Protein AF-A0A369HDY5-F1 (afdb_monomer)

Nearest PDB structures (foldseek):
  6w6k-assembly1_F  TM=3.690E-01  e=6.384E-01  Escherichia coli K-12
  8hfq-assembly1_l  TM=4.155E-01  e=5.434E+00  Synechocystis sp. PCC 6803 substr. Kazusa

pLDDT: mean 82.28, std 15.0, range [40.03, 94.88]

Foldseek 3Di:
DDDPPPPPLDKFKKKKFWQFDPPLVVVPPDDDRIDIDIHSDPVRVLVVVCPDPCVVVRTTDSVPMDIGGDDDPDDDD

Sequence (77 aa):
MASSAAAAATTHEFLIIIPDKPGSQAKRKEIRAAIVCRAQSEHHVRTMLAEDIYFSEGVWDLEKAHIYPFKCVFRNP

Mean predicted aligned error: 8.02 Å

Solvent-accessible surface area (backbone atoms only — not comparable to full-atom values): 4907 Å² total; per-residue (Å²): 137,89,76,82,76,75,69,76,78,63,67,43,42,30,41,34,41,48,46,66,33,91,85,31,64,86,79,56,84,80,80,73,53,63,47,81,46,77,29,76,42,75,67,52,46,52,55,58,52,66,71,31,69,50,39,70,73,54,30,46,29,73,90,70,38,46,79,38,88,44,81,83,90,74,86,79,134

Radius of gyration: 15.72 Å; Cα contacts (8 Å, |Δi|>4): 95; chains: 1; bounding box: 41×33×41 Å

Secondary structure (DSSP, 8-state):
----------PEEEEEE-PBPTTGGGG-SS--SEEEEEESSHHHHHHHHHTSHHHHTT-B-GGG-EEEEE--S----

Structure (mmCIF, N/CA/C/O backbone):
data_AF-A0A369HDY5-F1
#
_entry.id   AF-A0A369HDY5-F1
#
loop_
_atom_site.group_PDB
_atom_site.id
_atom_site.type_symbol
_atom_site.label_atom_id
_atom_site.label_alt_id
_atom_site.label_comp_id
_atom_site.label_asym_id
_atom_site.label_entity_id
_atom_site.label_seq_id
_atom_site.pdbx_PDB_ins_code
_atom_site.Cartn_x
_atom_site.Cartn_y
_atom_site.Cartn_z
_atom_site.occupancy
_atom_site.B_iso_or_equiv
_atom_site.auth_seq_id
_atom_site.auth_comp_id
_atom_site.auth_asym_id
_atom_site.auth_atom_id
_atom_site.pdbx_PDB_model_num
ATOM 1 N N . MET A 1 1 ? 25.579 23.458 -23.878 1.00 40.03 1 MET A N 1
ATOM 2 C CA . MET A 1 1 ? 25.048 22.290 -24.611 1.00 40.03 1 MET A CA 1
ATOM 3 C C . MET A 1 1 ? 24.302 21.423 -23.611 1.00 40.03 1 MET A C 1
ATOM 5 O O . MET A 1 1 ? 24.920 20.638 -22.909 1.00 4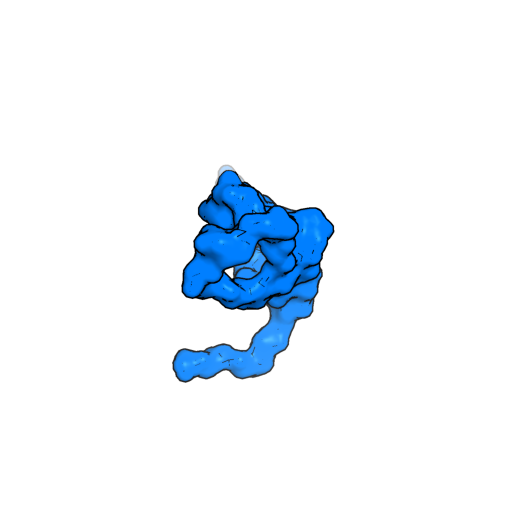0.03 1 MET A O 1
ATOM 9 N N . ALA A 1 2 ? 23.003 21.671 -23.449 1.00 44.19 2 ALA A N 1
ATOM 10 C CA . ALA A 1 2 ? 22.138 20.860 -22.605 1.00 44.19 2 ALA A CA 1
ATOM 11 C C . ALA A 1 2 ? 21.644 19.661 -23.418 1.00 44.19 2 ALA A C 1
ATOM 13 O O . ALA A 1 2 ? 21.075 19.844 -24.489 1.00 44.19 2 ALA A O 1
ATOM 14 N N . SER A 1 3 ? 21.859 18.457 -22.900 1.00 47.19 3 SER A N 1
ATOM 15 C CA . SER A 1 3 ? 20.962 17.323 -23.106 1.00 47.19 3 SER A CA 1
ATOM 16 C C . SER A 1 3 ? 21.271 16.308 -22.012 1.00 47.19 3 SER A C 1
ATOM 18 O O . SER A 1 3 ? 22.082 15.403 -22.184 1.00 47.19 3 SER A O 1
ATOM 20 N N . SER A 1 4 ? 20.700 16.528 -20.825 1.00 56.31 4 SER A N 1
ATOM 21 C CA . SER A 1 4 ? 20.575 15.437 -19.864 1.00 56.31 4 SER A CA 1
ATOM 22 C C . SER A 1 4 ? 19.469 14.552 -20.411 1.00 56.31 4 SER A C 1
ATOM 24 O O . SER A 1 4 ? 18.299 14.937 -20.397 1.00 56.31 4 SER A O 1
ATOM 26 N N . ALA A 1 5 ? 19.854 13.419 -20.991 1.00 47.06 5 ALA A N 1
ATOM 27 C CA . ALA A 1 5 ? 18.911 12.381 -21.346 1.00 47.06 5 ALA A CA 1
ATOM 28 C C . ALA A 1 5 ? 18.164 12.006 -20.064 1.00 47.06 5 ALA A C 1
ATOM 30 O O . ALA A 1 5 ? 18.746 11.431 -19.144 1.00 47.06 5 ALA A O 1
ATOM 31 N N . ALA A 1 6 ? 16.885 12.371 -19.987 1.00 48.25 6 ALA A N 1
ATOM 32 C CA . ALA A 1 6 ? 15.979 11.783 -19.025 1.00 48.25 6 ALA A CA 1
ATOM 33 C C . ALA A 1 6 ? 16.001 10.278 -19.302 1.00 48.25 6 ALA A C 1
ATOM 35 O O . ALA A 1 6 ? 15.400 9.813 -20.271 1.00 48.25 6 ALA A O 1
ATOM 36 N N . ALA A 1 7 ? 16.779 9.534 -18.512 1.00 52.09 7 ALA A N 1
ATOM 37 C CA . ALA A 1 7 ? 16.705 8.088 -18.486 1.00 52.09 7 ALA A CA 1
ATOM 38 C C . ALA A 1 7 ? 15.224 7.769 -18.304 1.00 52.09 7 ALA A C 1
ATOM 40 O O . ALA A 1 7 ? 14.631 8.195 -17.311 1.00 52.09 7 ALA A O 1
ATOM 41 N N . ALA A 1 8 ? 14.612 7.151 -19.317 1.00 56.31 8 ALA A N 1
ATOM 42 C CA . ALA A 1 8 ? 13.206 6.788 -19.285 1.00 56.31 8 ALA A CA 1
ATOM 43 C C . ALA A 1 8 ? 12.963 6.089 -17.948 1.00 56.31 8 ALA A C 1
ATOM 45 O O . ALA A 1 8 ? 13.560 5.046 -17.693 1.00 56.31 8 ALA A O 1
ATOM 46 N N . ALA A 1 9 ? 12.208 6.727 -17.052 1.00 64.06 9 ALA A N 1
ATOM 47 C CA . ALA A 1 9 ? 12.056 6.247 -15.691 1.00 64.06 9 ALA A CA 1
ATOM 48 C C . ALA A 1 9 ? 11.300 4.919 -15.745 1.00 64.06 9 ALA A C 1
ATOM 50 O O . ALA A 1 9 ? 10.070 4.901 -15.836 1.00 64.06 9 ALA A O 1
ATOM 51 N N . THR A 1 10 ? 12.040 3.809 -15.771 1.00 78.06 10 THR A N 1
ATOM 52 C CA . THR A 1 10 ? 11.471 2.472 -15.889 1.00 78.06 10 THR A CA 1
ATOM 53 C C . THR A 1 10 ? 10.511 2.283 -14.731 1.00 78.06 10 THR A C 1
ATOM 55 O O . THR A 1 10 ? 10.901 2.286 -13.565 1.00 78.06 10 THR A O 1
ATOM 58 N N . THR A 1 11 ? 9.224 2.218 -15.051 1.00 85.25 11 THR A N 1
ATOM 59 C CA . THR A 1 11 ? 8.181 2.087 -14.045 1.00 85.25 11 THR A CA 1
ATOM 60 C C . THR A 1 11 ? 7.878 0.608 -13.885 1.00 85.25 11 THR A C 1
ATOM 62 O O . THR A 1 11 ? 7.541 -0.078 -14.850 1.00 85.25 11 THR A O 1
ATOM 65 N N . HIS A 1 12 ? 8.023 0.114 -12.665 1.00 90.81 12 HIS A N 1
ATOM 66 C CA . HIS A 1 12 ? 7.745 -1.261 -12.289 1.00 90.81 12 HIS A CA 1
ATOM 67 C C . HIS A 1 12 ? 6.376 -1.346 -11.621 1.00 90.81 12 HIS A C 1
ATOM 69 O O . HIS A 1 12 ? 5.924 -0.400 -10.975 1.00 90.81 12 HIS A O 1
ATOM 75 N N . GLU A 1 13 ? 5.700 -2.477 -11.797 1.00 93.69 13 GLU A N 1
ATOM 76 C CA . GLU A 1 13 ? 4.449 -2.753 -11.102 1.00 93.69 13 GLU A CA 1
ATOM 77 C C . GLU A 1 13 ? 4.723 -3.494 -9.799 1.00 93.69 13 GLU A C 1
ATOM 79 O O . GLU A 1 13 ? 5.567 -4.389 -9.737 1.00 93.69 13 GLU A O 1
ATOM 84 N N . PHE A 1 14 ? 3.983 -3.118 -8.763 1.00 94.88 14 PHE A N 1
ATOM 85 C CA . PHE A 1 14 ? 4.056 -3.720 -7.444 1.00 94.88 14 PHE A CA 1
ATOM 86 C C . PHE A 1 14 ? 2.657 -4.089 -6.966 1.00 94.8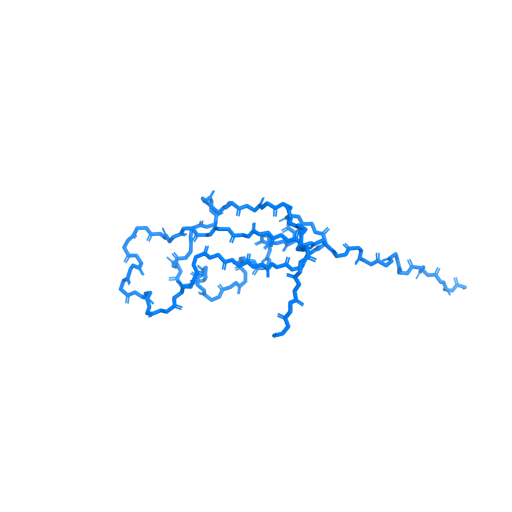8 14 PHE A C 1
ATOM 88 O O . PHE A 1 14 ? 1.730 -3.285 -7.074 1.00 94.88 14 PHE A O 1
ATOM 95 N N . LEU A 1 15 ? 2.519 -5.299 -6.429 1.00 94.50 15 LEU A N 1
ATOM 96 C CA . LEU A 1 15 ? 1.359 -5.718 -5.655 1.00 94.50 15 LEU A CA 1
ATOM 97 C C . LEU A 1 15 ? 1.645 -5.408 -4.189 1.00 94.50 15 LEU A C 1
ATOM 99 O O . LEU A 1 15 ? 2.629 -5.887 -3.626 1.00 94.50 15 LEU A O 1
ATOM 103 N N . ILE A 1 16 ? 0.778 -4.609 -3.587 1.00 94.62 16 ILE A N 1
ATOM 104 C CA . ILE A 1 16 ? 0.916 -4.114 -2.226 1.00 94.62 16 ILE A CA 1
ATOM 105 C C . ILE A 1 16 ? -0.233 -4.687 -1.410 1.00 94.62 16 ILE A C 1
ATOM 107 O O . ILE A 1 16 ? -1.390 -4.525 -1.795 1.00 94.62 16 ILE A O 1
ATOM 111 N N . ILE A 1 17 ? 0.079 -5.335 -0.292 1.00 93.12 17 ILE A N 1
ATOM 112 C CA . ILE A 1 17 ? -0.904 -5.811 0.681 1.00 93.12 17 ILE A CA 1
ATOM 113 C C . ILE A 1 17 ? -0.657 -5.073 1.993 1.00 93.12 17 ILE A C 1
ATOM 115 O O . ILE A 1 17 ? 0.413 -5.212 2.587 1.00 93.12 17 ILE A O 1
ATOM 119 N N . ILE A 1 18 ? -1.638 -4.284 2.432 1.00 91.62 18 ILE A N 1
ATOM 120 C CA . ILE A 1 18 ? -1.511 -3.392 3.589 1.00 91.62 18 ILE A CA 1
ATOM 121 C C . ILE A 1 18 ? -2.502 -3.834 4.666 1.00 91.62 18 ILE A C 1
ATOM 123 O O . ILE A 1 18 ? -3.714 -3.760 4.440 1.00 91.62 18 ILE A O 1
ATOM 127 N N . PRO A 1 19 ? -2.023 -4.313 5.825 1.00 90.19 19 PRO A N 1
ATOM 128 C CA . PRO A 1 19 ? -2.890 -4.571 6.960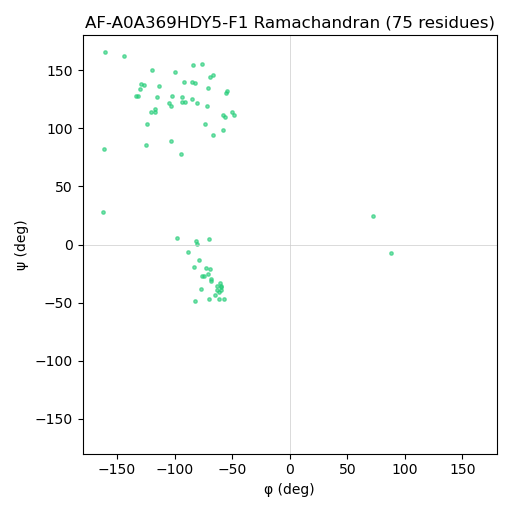 1.00 90.19 19 PRO A CA 1
ATOM 129 C C . PRO A 1 19 ? -3.277 -3.263 7.655 1.00 90.19 19 PRO A C 1
ATOM 131 O O . PRO A 1 19 ? -2.555 -2.263 7.615 1.00 90.19 19 PRO A O 1
ATOM 134 N N . ASP A 1 20 ? -4.411 -3.290 8.344 1.00 88.94 20 ASP A N 1
ATOM 135 C CA . ASP A 1 20 ? -4.830 -2.169 9.177 1.00 88.94 20 ASP A CA 1
ATOM 136 C C . ASP A 1 20 ? -4.172 -2.235 10.558 1.00 88.94 20 ASP A C 1
ATOM 138 O O . ASP A 1 20 ? -3.863 -3.311 11.085 1.00 88.94 20 ASP A O 1
ATOM 142 N N . LYS A 1 21 ? -4.042 -1.073 11.197 1.00 87.62 21 LYS A N 1
ATOM 143 C CA . LYS A 1 21 ? -3.693 -0.996 12.614 1.00 87.62 21 LYS A CA 1
ATOM 144 C C . LYS A 1 21 ? -4.831 -1.563 13.483 1.00 87.62 21 LYS A C 1
ATOM 146 O O . LYS A 1 21 ? -6.014 -1.396 13.156 1.00 87.62 21 LYS A O 1
ATOM 151 N N . PRO A 1 22 ? -4.512 -2.206 14.623 1.00 85.94 22 PRO A N 1
ATOM 152 C CA . PRO A 1 22 ? -5.522 -2.670 15.572 1.00 85.94 22 PRO A CA 1
ATOM 153 C C . PRO A 1 22 ? -6.449 -1.524 16.007 1.00 85.94 22 PRO A C 1
ATOM 155 O O . PRO A 1 22 ? -5.981 -0.449 16.366 1.00 85.94 22 PRO A O 1
ATOM 158 N N . GLY A 1 23 ? -7.765 -1.750 15.980 1.00 84.06 23 GLY A N 1
ATOM 159 C CA . GLY A 1 23 ? -8.766 -0.745 16.372 1.00 84.06 23 GLY A CA 1
ATOM 160 C C . GLY A 1 23 ? -9.232 0.201 15.256 1.00 84.06 23 GLY A C 1
ATOM 161 O O . GLY A 1 23 ? -10.222 0.904 15.442 1.00 84.06 23 GLY A O 1
ATOM 162 N N . SER A 1 24 ? -8.621 0.167 14.067 1.00 81.69 24 SER A N 1
ATOM 163 C CA . SER A 1 24 ? -9.008 1.032 12.937 1.00 81.69 24 SER A CA 1
ATOM 164 C C . SER A 1 24 ? -10.217 0.523 12.129 1.00 81.69 24 SER A C 1
ATOM 166 O O . SER A 1 24 ? -10.641 1.165 11.170 1.00 81.69 24 SER A O 1
ATOM 168 N N . GLN A 1 25 ? -10.836 -0.588 12.551 1.00 67.75 25 GLN A N 1
ATOM 169 C CA . GLN A 1 25 ? -11.964 -1.246 11.870 1.00 67.75 25 GLN A CA 1
ATOM 170 C C . GLN A 1 25 ? -13.203 -0.343 11.727 1.00 67.75 25 GLN A C 1
ATOM 172 O O . GLN A 1 25 ? -13.879 -0.378 10.706 1.00 67.75 25 GLN A O 1
ATOM 177 N N . ALA A 1 26 ? -13.490 0.516 12.712 1.00 68.88 26 ALA A N 1
ATOM 178 C CA . ALA A 1 26 ? -14.650 1.416 12.664 1.00 68.88 26 ALA A CA 1
ATOM 179 C C . ALA A 1 26 ? -14.495 2.558 11.638 1.00 68.88 26 ALA A C 1
ATOM 181 O O . ALA A 1 26 ? -15.492 3.064 11.123 1.00 68.88 26 ALA A O 1
ATOM 182 N N . LYS A 1 27 ? -13.251 2.941 11.313 1.00 70.12 27 LYS A N 1
ATOM 183 C CA . LYS A 1 27 ? -12.931 3.914 10.252 1.00 70.12 27 LYS A CA 1
ATOM 184 C C . LYS A 1 27 ? -12.988 3.281 8.853 1.00 70.12 27 LYS A C 1
ATOM 186 O O . LYS A 1 27 ? -13.012 3.979 7.845 1.00 70.12 27 LYS A O 1
ATOM 191 N N . ARG A 1 28 ? -13.039 1.949 8.780 1.00 62.88 28 ARG A N 1
ATOM 192 C CA . ARG A 1 28 ? -12.889 1.162 7.557 1.00 62.88 28 ARG A CA 1
ATOM 193 C C . ARG A 1 28 ? -14.249 0.842 6.938 1.00 62.88 28 ARG A C 1
ATOM 195 O O . ARG A 1 28 ? -14.749 -0.268 7.075 1.00 62.88 28 ARG A O 1
ATOM 202 N N . LYS A 1 29 ? -14.862 1.806 6.245 1.00 58.34 29 LYS A N 1
ATOM 203 C CA . LYS A 1 29 ? -16.141 1.551 5.556 1.00 58.34 29 LYS A CA 1
ATOM 204 C C . LYS A 1 29 ? -16.011 0.908 4.170 1.00 58.34 29 LYS A C 1
ATOM 206 O O . LYS A 1 29 ? -16.980 0.295 3.750 1.00 58.34 29 LYS A O 1
ATOM 211 N N . GLU A 1 30 ? -14.858 0.955 3.487 1.00 58.69 30 GLU A N 1
ATOM 212 C CA . GLU A 1 30 ? -14.809 0.475 2.086 1.00 58.69 30 GLU A CA 1
ATOM 213 C C . GLU A 1 30 ? -13.406 0.163 1.506 1.00 58.69 30 GLU A C 1
ATOM 215 O O . GLU A 1 30 ? -13.185 0.265 0.302 1.00 58.69 30 GLU A O 1
ATOM 220 N N . ILE A 1 31 ? -12.414 -0.224 2.320 1.00 58.03 31 ILE A N 1
ATOM 221 C CA . ILE A 1 31 ? -11.027 -0.360 1.825 1.00 58.03 31 ILE A CA 1
ATOM 222 C C . ILE A 1 31 ? -10.706 -1.790 1.368 1.00 58.03 31 ILE A C 1
ATOM 224 O O . ILE A 1 31 ? -10.806 -2.756 2.135 1.00 58.03 31 ILE A O 1
ATOM 228 N N . ARG A 1 32 ? -10.211 -1.929 0.133 1.00 62.59 32 ARG A N 1
ATOM 229 C CA . ARG A 1 32 ? -9.536 -3.152 -0.328 1.00 62.59 32 ARG A CA 1
ATOM 230 C C . ARG A 1 32 ? -8.090 -3.141 0.168 1.00 62.59 32 ARG A C 1
ATOM 232 O O . ARG A 1 32 ? -7.336 -2.242 -0.169 1.00 62.59 32 ARG A O 1
ATOM 239 N N . ALA A 1 33 ? -7.695 -4.162 0.926 1.00 76.69 33 ALA A N 1
ATOM 240 C CA . ALA A 1 33 ? -6.354 -4.287 1.516 1.00 76.69 33 ALA A CA 1
ATOM 241 C C . ALA A 1 33 ? -5.228 -4.567 0.494 1.00 76.69 33 ALA A C 1
ATOM 243 O O . ALA A 1 33 ? -4.096 -4.832 0.892 1.00 76.69 33 ALA A O 1
ATOM 244 N N . ALA A 1 34 ? -5.539 -4.565 -0.806 1.00 88.69 34 ALA A N 1
ATOM 245 C CA . ALA A 1 34 ? -4.618 -4.912 -1.878 1.00 88.69 34 ALA A CA 1
ATOM 246 C C . ALA A 1 34 ? -4.670 -3.864 -2.996 1.00 88.69 34 ALA A C 1
ATOM 248 O O . ALA A 1 34 ? -5.746 -3.558 -3.515 1.00 88.69 34 ALA A O 1
ATOM 249 N N . ILE A 1 35 ? -3.503 -3.340 -3.368 1.00 90.62 35 ILE A N 1
ATOM 250 C CA . ILE A 1 35 ? -3.333 -2.274 -4.360 1.00 90.62 35 ILE A CA 1
ATOM 251 C C . ILE A 1 35 ? -2.275 -2.718 -5.369 1.00 90.62 35 ILE A C 1
ATOM 253 O O . ILE A 1 35 ? -1.246 -3.273 -4.992 1.00 90.62 35 ILE A O 1
ATOM 257 N N . VAL A 1 36 ? -2.510 -2.460 -6.656 1.00 91.94 36 VAL A N 1
ATOM 258 C CA . VAL A 1 36 ? -1.461 -2.559 -7.678 1.00 91.94 36 VAL A CA 1
ATOM 259 C C . VAL A 1 36 ? -1.004 -1.150 -8.022 1.00 91.94 36 VAL A C 1
ATOM 261 O O . VAL A 1 36 ? -1.801 -0.336 -8.482 1.00 91.94 36 VAL A O 1
ATOM 264 N N . CYS A 1 37 ? 0.273 -0.861 -7.791 1.00 91.06 37 CYS A N 1
ATOM 265 C CA . CYS A 1 37 ? 0.864 0.458 -7.999 1.00 91.06 37 CYS A CA 1
ATOM 266 C C . CYS A 1 37 ? 1.999 0.393 -9.024 1.00 91.06 37 CYS A C 1
ATOM 268 O O . CYS A 1 37 ? 2.686 -0.621 -9.144 1.00 91.06 37 CYS A O 1
ATOM 270 N N . ARG A 1 38 ? 2.206 1.489 -9.756 1.00 92.69 38 ARG A N 1
ATOM 271 C CA . ARG A 1 38 ? 3.351 1.688 -10.646 1.00 92.69 38 ARG A CA 1
ATOM 272 C C . ARG A 1 38 ? 4.333 2.648 -9.988 1.00 92.69 38 ARG A C 1
ATOM 274 O O . ARG A 1 38 ? 3.967 3.781 -9.707 1.00 92.69 38 ARG A O 1
ATOM 281 N N . ALA A 1 39 ? 5.569 2.208 -9.779 1.00 93.69 39 ALA A N 1
ATOM 282 C CA . ALA A 1 39 ? 6.611 3.003 -9.137 1.00 93.69 39 ALA A CA 1
ATOM 283 C C . ALA A 1 39 ? 7.988 2.735 -9.748 1.00 93.69 39 ALA A C 1
ATOM 285 O O . ALA A 1 39 ? 8.217 1.713 -10.388 1.00 93.69 39 ALA A O 1
ATOM 286 N N . GLN A 1 40 ? 8.935 3.640 -9.514 1.00 92.00 40 GLN A N 1
ATOM 287 C CA . GLN A 1 40 ? 10.323 3.454 -9.958 1.00 92.00 40 GLN A CA 1
ATOM 288 C C . GLN A 1 40 ? 11.093 2.454 -9.080 1.00 92.00 40 GLN A C 1
ATOM 290 O O . GLN A 1 40 ? 12.037 1.821 -9.537 1.00 92.00 40 GLN A O 1
ATOM 295 N N . SER A 1 41 ? 10.708 2.312 -7.810 1.00 92.69 41 SER A N 1
ATOM 296 C CA . SER A 1 41 ? 11.350 1.416 -6.848 1.00 92.69 41 SER A CA 1
ATOM 297 C C . SER A 1 41 ? 10.413 1.116 -5.679 1.00 92.69 41 SER A C 1
ATOM 299 O O . SER A 1 41 ? 9.438 1.834 -5.455 1.00 92.69 41 SER A O 1
ATOM 301 N N . GLU A 1 42 ? 10.738 0.095 -4.887 1.00 91.56 42 GLU A N 1
ATOM 302 C CA . GLU A 1 42 ? 10.017 -0.225 -3.647 1.00 91.56 42 GLU A CA 1
ATOM 303 C C . GLU A 1 42 ? 10.072 0.927 -2.626 1.00 91.56 42 GLU A C 1
ATOM 305 O O . GLU A 1 42 ? 9.115 1.170 -1.895 1.00 91.56 42 GLU A O 1
ATOM 310 N N . HIS A 1 43 ? 11.175 1.681 -2.592 1.00 92.69 43 HIS A N 1
ATOM 311 C CA . HIS A 1 43 ? 11.289 2.859 -1.732 1.00 92.69 43 HIS A CA 1
ATOM 312 C C . HIS A 1 43 ? 10.291 3.945 -2.145 1.00 92.69 43 HIS A C 1
ATOM 314 O O . HIS A 1 43 ? 9.584 4.481 -1.300 1.00 92.69 43 HIS A O 1
ATOM 320 N N . HIS A 1 44 ? 10.163 4.190 -3.451 1.00 93.25 44 HIS A N 1
ATOM 321 C CA . HIS A 1 44 ? 9.186 5.136 -3.981 1.00 93.25 44 HIS A CA 1
ATOM 322 C C . HIS A 1 44 ? 7.743 4.687 -3.679 1.00 93.25 44 HIS A C 1
ATOM 324 O O . HIS A 1 44 ? 6.908 5.520 -3.340 1.00 93.25 44 HIS A O 1
ATOM 330 N N . VAL A 1 45 ? 7.453 3.377 -3.701 1.00 93.50 45 VAL A N 1
ATOM 331 C CA . VAL A 1 45 ? 6.156 2.854 -3.226 1.00 93.50 45 VAL A CA 1
ATOM 332 C C . VAL A 1 45 ? 5.900 3.255 -1.774 1.00 93.50 45 VAL A C 1
ATOM 334 O O . VAL A 1 45 ? 4.821 3.752 -1.466 1.00 93.50 45 VAL A O 1
ATOM 337 N N . ARG A 1 46 ? 6.882 3.086 -0.881 1.00 92.56 46 ARG A N 1
ATOM 338 C CA . ARG A 1 46 ? 6.722 3.461 0.533 1.00 92.56 46 ARG A CA 1
ATOM 339 C C . ARG A 1 46 ? 6.490 4.956 0.727 1.00 92.56 46 ARG A C 1
ATOM 341 O O . ARG A 1 46 ? 5.665 5.311 1.559 1.00 92.56 46 ARG A O 1
ATOM 348 N N . THR A 1 47 ? 7.168 5.809 -0.038 1.00 93.69 47 THR A N 1
ATOM 349 C CA . THR A 1 47 ? 6.932 7.260 -0.002 1.00 93.69 47 THR A CA 1
ATOM 350 C C . THR A 1 47 ? 5.498 7.596 -0.408 1.00 93.69 47 THR A C 1
ATOM 352 O O . THR A 1 47 ? 4.822 8.301 0.329 1.00 93.69 47 THR A O 1
ATOM 355 N N . MET A 1 48 ? 4.996 7.015 -1.505 1.00 91.81 48 MET A N 1
ATOM 356 C CA . MET A 1 48 ? 3.608 7.232 -1.940 1.00 91.81 48 MET A CA 1
ATOM 357 C C . MET A 1 48 ? 2.588 6.755 -0.898 1.00 91.81 48 MET A C 1
ATOM 359 O O . MET A 1 48 ? 1.597 7.430 -0.650 1.00 91.81 48 MET A O 1
ATOM 363 N N . LEU A 1 49 ? 2.83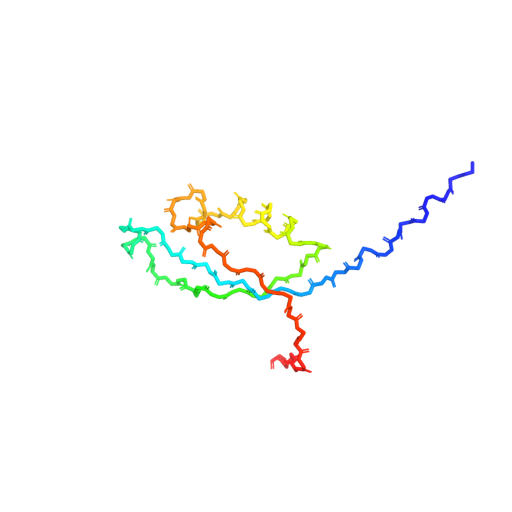1 5.607 -0.257 1.00 91.50 49 LEU A N 1
ATOM 364 C CA . LEU A 1 49 ? 1.951 5.097 0.799 1.00 91.50 49 LEU A CA 1
ATOM 365 C C . LEU A 1 49 ? 1.981 5.958 2.070 1.00 91.50 49 LEU A C 1
ATOM 367 O O . LEU A 1 49 ? 0.986 6.009 2.787 1.00 91.50 49 LEU A O 1
ATOM 371 N N . ALA A 1 50 ? 3.101 6.622 2.360 1.00 90.81 50 ALA A N 1
ATOM 372 C CA . ALA A 1 50 ? 3.221 7.529 3.499 1.00 90.81 50 ALA A CA 1
ATOM 373 C C . ALA A 1 50 ? 2.465 8.855 3.294 1.00 90.81 50 ALA A C 1
ATOM 375 O O . ALA A 1 50 ? 2.142 9.532 4.266 1.00 90.81 50 ALA A O 1
ATOM 376 N N . GLU A 1 51 ? 2.163 9.218 2.048 1.00 91.31 51 GLU A N 1
ATOM 377 C CA . GLU A 1 51 ? 1.344 10.386 1.702 1.00 91.31 51 GLU A CA 1
ATOM 378 C C . GLU A 1 51 ? -0.162 10.057 1.656 1.00 91.31 51 GLU A C 1
ATOM 380 O O . GLU A 1 51 ? -0.992 10.954 1.513 1.00 91.31 51 GLU A O 1
ATOM 385 N N . ASP A 1 52 ? -0.538 8.781 1.800 1.00 89.00 52 ASP A N 1
ATOM 386 C CA . ASP A 1 52 ? -1.928 8.334 1.722 1.00 89.00 52 ASP A CA 1
ATOM 387 C C . ASP A 1 52 ? -2.767 8.812 2.926 1.00 89.00 52 ASP A C 1
ATOM 389 O O . ASP A 1 52 ? -2.307 8.858 4.077 1.00 89.00 52 ASP A O 1
ATOM 393 N N . ILE A 1 53 ? -4.040 9.136 2.672 1.00 89.25 53 ILE A N 1
ATOM 394 C CA . ILE A 1 53 ? -4.993 9.571 3.701 1.00 89.25 53 ILE A CA 1
ATOM 395 C C . ILE A 1 53 ? -5.196 8.505 4.782 1.00 89.25 53 ILE A C 1
ATOM 397 O O . ILE A 1 53 ? -5.273 8.834 5.961 1.00 89.25 53 ILE A O 1
ATOM 401 N N . TYR A 1 54 ? -5.205 7.223 4.427 1.00 87.62 54 TYR A N 1
ATOM 402 C CA . TYR A 1 54 ? -5.387 6.134 5.380 1.00 87.62 54 TYR A CA 1
ATOM 403 C C . TYR A 1 54 ? -4.148 5.881 6.225 1.00 87.62 54 TYR A C 1
ATOM 405 O O . TYR A 1 54 ? -4.269 5.437 7.370 1.00 87.62 54 TYR A O 1
ATOM 413 N N . PHE A 1 55 ? -2.957 6.193 5.719 1.00 88.88 55 PHE A N 1
ATOM 414 C CA . PHE A 1 55 ? -1.779 6.231 6.573 1.00 88.88 55 PHE A CA 1
ATOM 415 C C . PHE A 1 55 ? -1.839 7.426 7.529 1.00 88.88 55 PHE A C 1
ATOM 417 O O . PHE A 1 55 ? -1.675 7.252 8.740 1.00 88.88 55 PHE A O 1
ATOM 424 N N . SER A 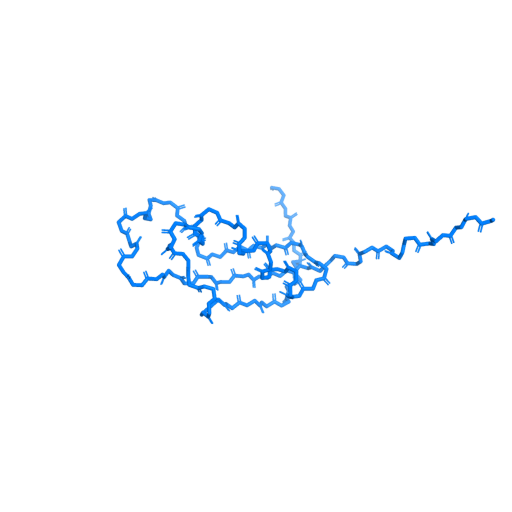1 56 ? -2.173 8.606 7.002 1.00 88.81 56 SER A N 1
ATOM 425 C CA . SER A 1 56 ? -2.289 9.852 7.770 1.00 88.81 56 SER A CA 1
ATOM 426 C C . SER A 1 56 ? -3.342 9.766 8.885 1.00 88.81 56 SER A C 1
ATOM 428 O O . SER A 1 56 ? -3.112 10.222 10.003 1.00 88.81 56 SER A O 1
ATOM 430 N N . GLU A 1 57 ? -4.474 9.106 8.636 1.00 88.25 57 GLU A N 1
ATOM 431 C CA . GLU A 1 57 ? -5.549 8.886 9.615 1.00 88.25 57 GLU A CA 1
ATOM 432 C C . GLU A 1 57 ? -5.280 7.725 10.594 1.00 88.25 57 GLU A C 1
ATOM 434 O O . GLU A 1 57 ? -6.113 7.426 11.467 1.00 88.25 57 GLU A O 1
ATOM 439 N N . GLY A 1 58 ? -4.125 7.062 10.467 1.00 88.00 58 GLY A N 1
ATOM 440 C CA . GLY A 1 58 ? -3.708 5.950 1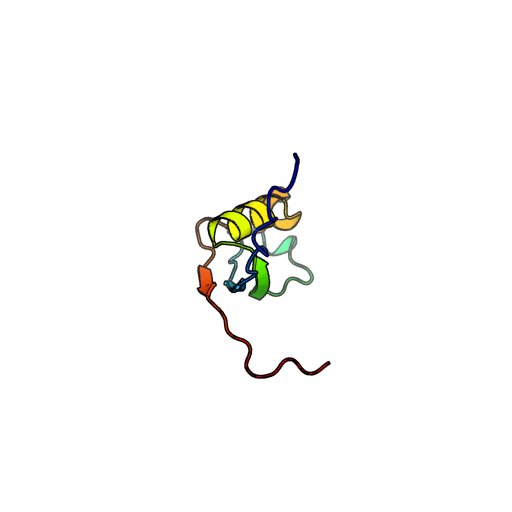1.319 1.00 88.00 58 GLY A CA 1
ATOM 441 C C . GLY A 1 58 ? -4.473 4.649 11.066 1.00 88.00 58 GLY A C 1
ATOM 442 O O . GLY A 1 58 ? -4.580 3.811 11.962 1.00 88.00 58 GLY A O 1
ATOM 443 N N . VAL A 1 59 ? -5.031 4.472 9.870 1.00 89.50 59 VAL A N 1
ATOM 444 C CA . VAL A 1 59 ? -5.727 3.245 9.468 1.00 89.50 59 VAL A CA 1
ATOM 445 C C . VAL A 1 59 ? -4.723 2.191 9.009 1.00 89.50 59 VAL A C 1
ATOM 447 O O . VAL A 1 59 ? -4.780 1.068 9.502 1.00 89.50 59 VAL A O 1
ATOM 450 N N . TRP A 1 60 ? -3.775 2.547 8.140 1.00 90.31 60 TRP A N 1
ATOM 451 C CA . TRP A 1 60 ? -2.802 1.609 7.570 1.00 90.31 60 TRP A CA 1
ATOM 452 C C . TRP A 1 60 ? -1.574 1.374 8.455 1.00 90.31 60 TRP A C 1
ATOM 454 O O . TRP A 1 60 ? -1.008 2.302 9.041 1.00 90.31 60 TRP A O 1
ATOM 464 N N . ASP A 1 61 ? -1.132 0.117 8.515 1.00 91.31 61 ASP A N 1
ATOM 465 C CA . ASP A 1 61 ? 0.1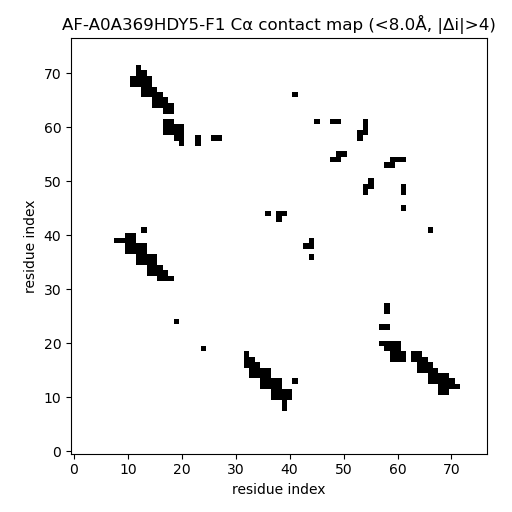11 -0.310 9.156 1.00 91.31 61 ASP A CA 1
ATOM 466 C C . ASP A 1 61 ? 1.184 -0.585 8.084 1.00 91.31 61 ASP A C 1
ATOM 468 O O . ASP A 1 61 ? 1.308 -1.698 7.568 1.00 91.31 61 ASP A O 1
ATOM 472 N N . LEU A 1 62 ? 1.952 0.452 7.719 1.00 90.31 62 LEU A N 1
ATOM 473 C CA . LEU A 1 62 ? 3.004 0.343 6.697 1.00 90.31 62 LEU A CA 1
ATOM 474 C C . LEU A 1 62 ? 4.204 -0.499 7.136 1.00 90.31 62 LEU A C 1
ATOM 476 O O . LEU A 1 62 ? 4.922 -1.006 6.277 1.00 90.31 62 LEU A O 1
ATOM 480 N N . GLU A 1 63 ? 4.421 -0.688 8.440 1.00 91.00 63 GLU A N 1
ATOM 481 C CA . GLU A 1 63 ? 5.502 -1.552 8.934 1.00 91.00 63 GLU A CA 1
ATOM 482 C C . GLU A 1 63 ? 5.228 -3.020 8.608 1.00 91.00 63 GLU A C 1
ATOM 484 O O . GLU A 1 63 ? 6.150 -3.790 8.346 1.00 91.00 63 GLU A O 1
ATOM 489 N N . LYS A 1 64 ? 3.947 -3.399 8.573 1.00 91.88 64 LYS A N 1
ATOM 490 C CA . LYS A 1 64 ? 3.495 -4.745 8.206 1.00 91.88 64 LYS A CA 1
ATOM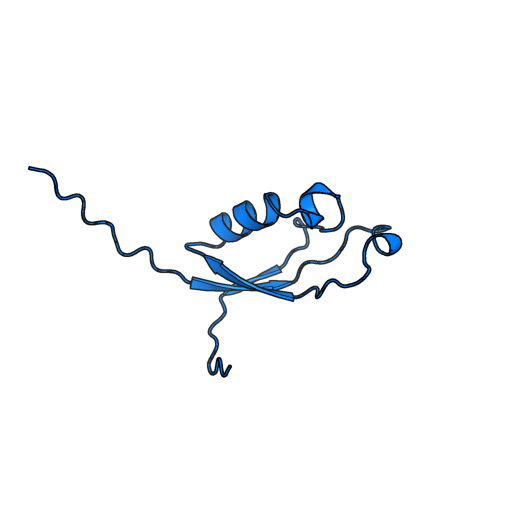 491 C C . LYS A 1 64 ? 3.040 -4.858 6.748 1.00 91.88 64 LYS A C 1
ATOM 493 O O . LYS A 1 64 ? 2.514 -5.903 6.352 1.00 91.88 64 LYS A O 1
ATOM 498 N N . ALA A 1 65 ? 3.204 -3.804 5.950 1.00 92.00 65 ALA A N 1
ATOM 499 C CA . ALA A 1 65 ? 2.845 -3.832 4.541 1.00 92.00 65 ALA A CA 1
ATOM 500 C C . ALA A 1 65 ? 3.820 -4.710 3.747 1.00 92.00 65 ALA A C 1
ATOM 502 O O . ALA A 1 65 ? 5.040 -4.607 3.880 1.00 92.00 65 ALA A O 1
ATOM 503 N N . HIS A 1 66 ? 3.266 -5.549 2.878 1.00 93.88 66 HIS A N 1
ATOM 504 C CA . HIS A 1 66 ? 4.036 -6.388 1.971 1.00 93.88 66 HIS A CA 1
ATOM 505 C C . HIS A 1 66 ? 4.009 -5.773 0.575 1.00 93.88 66 HIS A C 1
ATOM 507 O O . HIS A 1 66 ? 2.934 -5.489 0.047 1.00 93.88 66 HIS A O 1
ATOM 513 N N . ILE A 1 67 ? 5.185 -5.576 -0.022 1.00 94.69 67 ILE A N 1
ATOM 514 C CA . ILE A 1 67 ? 5.344 -5.007 -1.363 1.00 94.69 67 ILE A CA 1
ATOM 515 C C . ILE A 1 67 ? 6.076 -6.037 -2.218 1.00 94.69 67 ILE A C 1
ATOM 517 O O . ILE A 1 67 ? 7.239 -6.345 -1.969 1.00 94.69 67 ILE A O 1
ATOM 521 N N . TYR A 1 68 ? 5.396 -6.572 -3.227 1.00 94.81 68 TYR A N 1
ATOM 522 C CA . TYR A 1 68 ? 5.949 -7.580 -4.124 1.00 94.81 68 TYR A CA 1
ATOM 523 C C . TYR A 1 68 ? 6.086 -7.022 -5.538 1.00 94.81 68 TYR A C 1
ATOM 525 O O . TYR A 1 68 ? 5.135 -6.407 -6.031 1.00 94.81 68 TYR A O 1
ATOM 533 N N . PRO A 1 69 ? 7.208 -7.268 -6.237 1.00 94.38 69 PRO A N 1
ATOM 534 C CA . PRO A 1 69 ? 7.275 -7.056 -7.675 1.00 94.38 69 PRO A CA 1
ATOM 535 C C . PRO A 1 69 ? 6.156 -7.843 -8.357 1.00 94.38 69 PRO A C 1
ATOM 537 O O . PRO A 1 69 ? 5.970 -9.033 -8.101 1.00 94.38 69 PRO A O 1
ATOM 540 N N . PHE A 1 70 ? 5.402 -7.179 -9.221 1.00 93.00 70 PHE A N 1
ATOM 541 C CA . PHE A 1 70 ? 4.240 -7.760 -9.871 1.00 93.00 70 PHE A CA 1
ATOM 542 C C . PHE A 1 70 ? 4.351 -7.600 -11.381 1.00 93.00 70 PHE A C 1
ATOM 544 O O . PHE A 1 70 ? 4.733 -6.551 -11.889 1.00 93.00 70 PHE A O 1
ATOM 551 N N . LYS A 1 71 ? 4.006 -8.655 -12.119 1.00 90.50 71 LYS A N 1
ATOM 552 C CA . LYS A 1 71 ? 3.887 -8.609 -13.576 1.00 90.50 71 LYS A CA 1
ATOM 553 C C . LYS A 1 71 ? 2.495 -9.076 -13.957 1.00 90.50 71 LYS A C 1
ATOM 555 O O . LYS A 1 71 ? 2.193 -10.265 -13.916 1.00 90.50 71 LYS A O 1
ATOM 560 N N . CYS A 1 72 ? 1.644 -8.123 -14.312 1.00 88.56 72 CYS A N 1
ATOM 561 C CA . CYS A 1 72 ? 0.291 -8.413 -14.751 1.00 88.56 72 CYS A CA 1
ATOM 562 C C . CYS A 1 72 ? 0.324 -9.043 -16.153 1.00 88.56 72 CYS A C 1
ATOM 564 O O . CYS A 1 72 ? 0.816 -8.420 -17.092 1.00 88.56 72 CYS A O 1
ATOM 566 N N . VAL A 1 73 ? -0.172 -10.276 -16.297 1.00 89.56 73 VAL A N 1
ATOM 567 C CA . VAL A 1 73 ? -0.216 -10.965 -17.603 1.00 89.56 73 VAL A CA 1
ATOM 568 C C . VAL A 1 73 ? -1.356 -10.425 -18.469 1.00 89.56 73 VAL A C 1
ATOM 570 O O . VAL A 1 73 ? -1.180 -10.229 -19.667 1.00 89.56 73 VAL A O 1
ATOM 573 N N . PHE A 1 74 ? -2.500 -10.121 -17.853 1.00 87.19 74 PHE A N 1
ATOM 574 C CA . PHE A 1 74 ? -3.654 -9.526 -18.516 1.00 87.19 74 PHE A CA 1
ATOM 575 C C . PHE A 1 74 ? -4.186 -8.374 -17.675 1.00 87.19 74 PHE A C 1
ATOM 577 O O . PHE A 1 74 ? -4.493 -8.552 -16.498 1.00 87.19 74 PHE A O 1
ATOM 584 N N . ARG A 1 75 ? -4.344 -7.207 -18.296 1.00 82.06 75 ARG A N 1
ATOM 585 C CA . ARG A 1 75 ? -5.096 -6.089 -17.731 1.00 82.06 75 ARG A CA 1
ATOM 586 C C . ARG A 1 75 ? -6.151 -5.694 -18.753 1.00 82.06 75 ARG A C 1
ATOM 588 O O . ARG A 1 75 ? -5.893 -4.864 -19.619 1.00 82.06 75 ARG A O 1
ATOM 595 N N . ASN A 1 76 ? -7.287 -6.381 -18.701 1.00 75.56 76 ASN A N 1
ATOM 596 C CA . ASN A 1 76 ? -8.442 -6.038 -19.518 1.00 75.56 76 ASN A CA 1
ATOM 597 C C . ASN A 1 76 ? -9.213 -4.901 -18.825 1.00 75.56 76 ASN A C 1
ATOM 599 O O . ASN A 1 76 ? -9.307 -4.944 -17.594 1.00 75.56 76 ASN A O 1
ATOM 603 N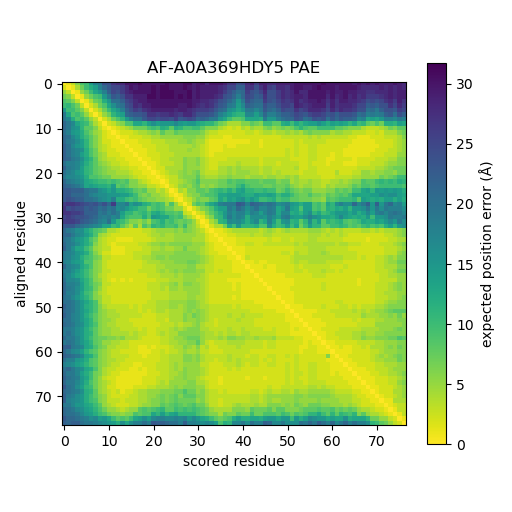 N . PRO A 1 77 ? -9.713 -3.893 -19.559 1.00 64.88 77 PRO A N 1
ATOM 604 C CA . PRO A 1 77 ? -10.723 -2.984 -19.026 1.00 64.88 77 PRO A CA 1
ATOM 605 C C . PRO A 1 77 ? -12.008 -3.728 -18.639 1.00 64.88 77 PRO A C 1
ATOM 607 O O . PRO A 1 77 ? -12.265 -4.819 -19.209 1.00 64.88 77 PRO A O 1
#